Protein AF-A0A0D7A6K7-F1 (afdb_monomer)

Solvent-accessible surface area (backbone atoms only — not comparable to full-atom values): 8167 Å² total; per-residue (Å²): 139,88,74,79,78,70,63,81,94,46,34,67,85,70,60,33,51,79,47,82,53,97,99,43,78,49,77,51,72,70,97,68,87,78,79,81,66,68,42,75,38,42,48,57,54,50,21,57,74,55,77,66,45,56,64,67,59,53,50,54,33,45,77,68,60,74,50,48,64,57,42,72,43,88,86,49,67,83,66,91,52,68,69,53,49,74,74,64,61,74,80,75,79,75,70,94,62,56,89,79,68,53,75,85,80,54,88,56,93,78,66,74,83,86,84,78,87,78,72,135

Organism: NCBI:txid1128425

Radius of gyration: 27.07 Å; Cα contacts (8 Å, |Δi|>4): 86; chains: 1; bounding box: 58×35×80 Å

Sequence (120 aa):
MTYTLISVNRLDKLGFEVHVGDMLYDLARPESAAHVAERVVSINELHRIMAHCNHNDLRGMIDRGVVTGVTLDPDSKPEPCENCIKGKATRKSFPRISILVRHDKYSKYGDKVVMDIVGP

Mean predicted aligned error: 15.02 Å

pLDDT: mean 74.75, std 16.56, range [34.34, 93.62]

Structure (mmCIF, N/CA/C/O backbone):
data_AF-A0A0D7A6K7-F1
#
_entry.id   AF-A0A0D7A6K7-F1
#
loop_
_atom_site.group_PDB
_atom_site.id
_atom_site.type_symbol
_atom_site.label_atom_id
_atom_site.label_alt_id
_atom_site.label_comp_id
_atom_site.label_asym_id
_atom_site.label_entity_id
_atom_site.label_seq_id
_atom_site.pdbx_PDB_ins_code
_atom_site.Cartn_x
_atom_site.Cartn_y
_atom_site.Cartn_z
_atom_site.occupancy
_atom_site.B_iso_or_equiv
_atom_site.auth_seq_id
_atom_site.auth_comp_id
_atom_site.auth_asym_id
_atom_site.auth_atom_id
_atom_site.pdbx_PDB_model_num
ATOM 1 N N . MET A 1 1 ? -18.617 -14.692 23.258 1.00 38.38 1 MET A N 1
ATOM 2 C CA . MET A 1 1 ? -17.238 -14.541 23.766 1.00 38.38 1 MET A CA 1
ATOM 3 C C . MET A 1 1 ? -16.666 -13.294 23.123 1.00 38.38 1 MET A C 1
ATOM 5 O O . MET A 1 1 ? -16.702 -13.194 21.905 1.00 38.38 1 MET A O 1
ATOM 9 N N . THR A 1 2 ? -16.287 -12.305 23.923 1.00 34.34 2 THR A N 1
ATOM 10 C CA . THR A 1 2 ? -15.783 -11.006 23.464 1.00 34.34 2 THR A CA 1
ATOM 11 C C . THR A 1 2 ? -14.262 -11.022 23.528 1.00 34.34 2 THR A C 1
ATOM 13 O O . THR A 1 2 ? -13.687 -11.291 24.579 1.00 34.34 2 THR A O 1
ATOM 16 N N . TYR A 1 3 ? -13.608 -10.758 22.401 1.00 41.47 3 TYR A N 1
ATOM 17 C CA . TYR A 1 3 ? -12.152 -10.675 22.320 1.00 41.47 3 TYR A CA 1
ATOM 18 C C . TYR A 1 3 ? -11.777 -9.217 22.069 1.00 41.47 3 TYR A C 1
ATOM 20 O O . TYR A 1 3 ? -12.284 -8.602 21.132 1.00 41.47 3 TYR A O 1
ATOM 28 N N . THR A 1 4 ? -10.937 -8.657 2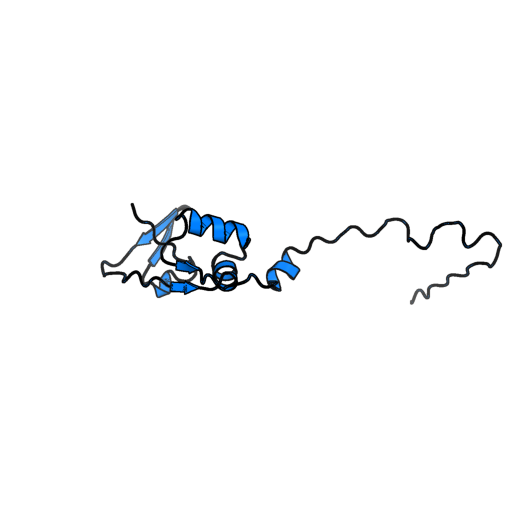2.937 1.00 43.78 4 THR A N 1
ATOM 29 C CA . THR A 1 4 ? -10.401 -7.296 22.810 1.00 43.78 4 THR A CA 1
ATOM 30 C C . THR A 1 4 ? -9.045 -7.380 22.127 1.00 43.78 4 THR A C 1
ATOM 32 O O . THR A 1 4 ? -8.163 -8.098 22.598 1.00 43.78 4 THR A O 1
ATOM 35 N N . LEU A 1 5 ? -8.868 -6.656 21.021 1.00 54.69 5 LEU A N 1
ATOM 36 C CA . LEU A 1 5 ? -7.595 -6.634 20.306 1.00 54.69 5 LEU A CA 1
ATOM 37 C C . LEU A 1 5 ? -6.628 -5.666 20.982 1.00 54.69 5 LEU A C 1
ATOM 39 O O . LEU A 1 5 ? -6.883 -4.468 21.090 1.00 54.69 5 LEU A O 1
ATOM 43 N N . ILE A 1 6 ? -5.496 -6.206 21.417 1.00 58.25 6 ILE A N 1
ATOM 44 C CA . ILE A 1 6 ? -4.419 -5.456 22.048 1.00 58.25 6 ILE A CA 1
ATOM 45 C C . ILE A 1 6 ? -3.164 -5.654 21.203 1.00 58.25 6 ILE A C 1
ATOM 47 O O . ILE A 1 6 ? -2.798 -6.776 20.861 1.00 58.25 6 ILE A O 1
ATOM 51 N N . SER A 1 7 ? -2.498 -4.555 20.846 1.00 61.88 7 SER A N 1
ATOM 52 C CA . SER A 1 7 ? -1.184 -4.632 20.207 1.00 61.88 7 SER A CA 1
ATOM 53 C C . SER A 1 7 ? -0.194 -5.293 21.165 1.00 61.88 7 SER A C 1
ATOM 55 O O . SER A 1 7 ? -0.040 -4.826 22.293 1.00 61.88 7 SER A O 1
ATOM 57 N N . VAL A 1 8 ? 0.516 -6.325 20.696 1.00 63.25 8 VAL A N 1
ATOM 58 C CA . VAL A 1 8 ? 1.531 -7.047 21.489 1.00 63.25 8 VAL A CA 1
ATOM 59 C C . VAL A 1 8 ? 2.578 -6.086 22.072 1.00 63.25 8 VAL A C 1
ATOM 61 O O . VAL A 1 8 ? 2.998 -6.234 23.212 1.00 63.25 8 VAL A O 1
ATOM 64 N N . ASN A 1 9 ? 2.898 -5.012 21.344 1.00 55.94 9 ASN A N 1
ATOM 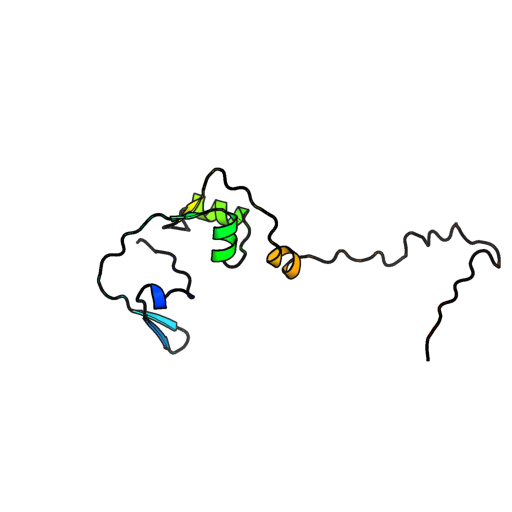65 C CA . ASN A 1 9 ? 3.853 -3.977 21.756 1.00 55.94 9 ASN A CA 1
ATOM 66 C C . ASN A 1 9 ? 3.346 -3.038 22.870 1.00 55.94 9 ASN A C 1
ATOM 68 O O . ASN A 1 9 ? 4.005 -2.044 23.174 1.00 55.94 9 ASN A O 1
ATOM 72 N N . ARG A 1 10 ? 2.143 -3.263 23.408 1.00 60.91 10 ARG A N 1
ATOM 73 C CA . ARG A 1 10 ? 1.534 -2.441 24.468 1.00 60.91 10 ARG A CA 1
ATOM 74 C C . ARG A 1 10 ? 0.984 -3.259 25.634 1.00 60.91 10 ARG A C 1
ATOM 76 O O . ARG A 1 10 ? 0.254 -2.705 26.454 1.00 60.91 10 ARG A O 1
ATOM 83 N N . LEU A 1 11 ? 1.278 -4.555 25.686 1.00 68.94 11 LEU A N 1
ATOM 84 C CA . LEU A 1 11 ? 0.750 -5.449 26.717 1.00 68.94 11 LEU A CA 1
ATOM 85 C C . LEU A 1 11 ? 1.213 -5.030 28.121 1.00 68.94 11 LEU A C 1
ATOM 87 O O . LEU A 1 11 ? 0.387 -4.921 29.024 1.00 68.94 11 LEU A O 1
ATOM 91 N N . ASP A 1 12 ? 2.484 -4.648 28.255 1.00 62.22 12 ASP A N 1
ATOM 92 C CA . ASP A 1 12 ? 3.095 -4.108 29.475 1.00 62.22 12 ASP A CA 1
ATOM 93 C C . ASP A 1 12 ? 2.350 -2.871 30.009 1.00 62.22 12 ASP A C 1
ATOM 95 O O . ASP A 1 12 ? 1.980 -2.797 31.180 1.00 62.22 12 ASP A O 1
ATOM 99 N N . LYS A 1 13 ? 2.042 -1.913 29.128 1.00 61.47 13 LYS A N 1
ATOM 100 C CA . LYS A 1 13 ? 1.343 -0.665 29.482 1.00 61.47 13 LYS A CA 1
ATOM 101 C C . LYS A 1 13 ? -0.119 -0.870 29.862 1.00 61.47 13 LYS A C 1
ATOM 103 O O . LYS A 1 13 ? -0.732 0.034 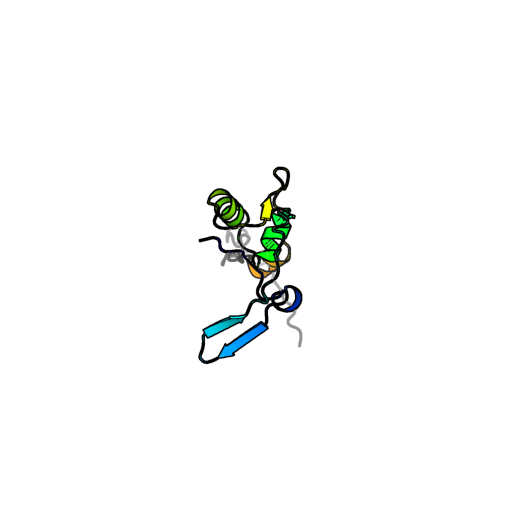30.423 1.00 61.47 13 LYS A O 1
ATOM 108 N N . LEU A 1 14 ? -0.680 -2.022 29.512 1.00 60.81 14 LEU A N 1
ATOM 109 C CA . LEU A 1 14 ? -2.054 -2.406 29.812 1.00 60.81 14 LEU A CA 1
ATOM 110 C C . LEU A 1 14 ? -2.136 -3.361 31.012 1.00 60.81 14 LEU A C 1
ATOM 112 O O . LEU A 1 14 ? -3.216 -3.871 31.299 1.00 60.81 14 LEU A O 1
ATOM 116 N N . GLY A 1 15 ? -1.018 -3.574 31.719 1.00 63.25 15 GLY A N 1
ATOM 117 C CA . GLY A 1 15 ? -0.957 -4.408 32.917 1.00 63.25 15 GLY A CA 1
ATOM 118 C C . GLY A 1 15 ? -1.004 -5.907 32.628 1.00 63.25 15 GLY A C 1
ATOM 119 O O . GLY A 1 15 ? -1.365 -6.674 33.516 1.00 63.25 15 GLY A O 1
ATOM 120 N N . PHE A 1 16 ? -0.682 -6.324 31.400 1.00 65.88 16 PHE A N 1
ATOM 121 C CA . PHE A 1 16 ? -0.548 -7.733 31.045 1.00 65.88 16 PHE A CA 1
ATOM 122 C C . PHE A 1 16 ? 0.910 -8.165 31.185 1.00 65.88 16 PHE A C 1
ATOM 124 O O . PHE A 1 16 ? 1.804 -7.563 30.587 1.00 65.88 16 PHE A O 1
ATOM 131 N N . GLU A 1 17 ? 1.134 -9.243 31.930 1.00 61.41 17 GLU A N 1
ATOM 132 C CA . GLU A 1 17 ? 2.418 -9.940 31.953 1.00 61.41 17 GLU A CA 1
ATOM 133 C C . GLU A 1 17 ? 2.410 -11.040 30.888 1.00 61.41 17 GLU A C 1
ATOM 135 O O . GLU A 1 17 ? 1.461 -11.824 30.786 1.00 61.41 17 GLU A O 1
ATOM 140 N N . VAL A 1 18 ? 3.452 -11.053 30.052 1.00 63.34 18 VAL A N 1
ATOM 141 C CA . VAL A 1 18 ? 3.626 -12.032 28.973 1.00 63.34 18 VAL A CA 1
ATOM 142 C C . VAL A 1 18 ? 4.657 -13.054 29.418 1.00 63.34 18 VAL A C 1
ATOM 144 O O . VAL A 1 18 ? 5.844 -12.737 29.519 1.00 63.34 18 VAL A O 1
ATOM 147 N N . HIS A 1 19 ? 4.218 -14.288 29.641 1.00 62.69 19 HIS A N 1
ATOM 148 C CA . HIS A 1 19 ? 5.121 -15.406 29.880 1.00 62.69 19 HIS A CA 1
ATOM 149 C C . HIS A 1 19 ? 5.328 -16.180 28.580 1.00 62.69 19 HIS A C 1
ATOM 151 O O . HIS A 1 19 ? 4.371 -16.610 27.937 1.00 62.69 19 HIS A O 1
ATOM 157 N N . VAL A 1 20 ? 6.591 -16.331 28.179 1.00 61.12 20 VAL A N 1
ATOM 158 C CA . VAL A 1 20 ? 6.980 -17.081 26.979 1.00 61.12 20 VAL A CA 1
ATOM 159 C C . VAL A 1 20 ? 7.554 -18.423 27.422 1.00 61.12 20 VAL A C 1
ATOM 161 O O . VAL A 1 20 ? 8.658 -18.469 27.962 1.00 61.12 20 VAL A O 1
ATOM 164 N N . GLY A 1 21 ? 6.810 -19.503 27.192 1.00 50.41 21 GLY A N 1
ATOM 165 C CA . GLY A 1 21 ? 7.232 -20.879 27.463 1.00 50.41 21 GLY A CA 1
ATOM 1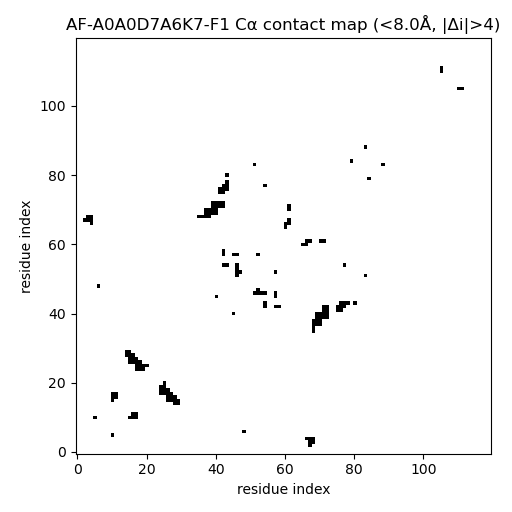66 C C . GLY A 1 21 ? 6.806 -21.803 26.324 1.00 50.41 21 GLY A C 1
ATOM 167 O O . GLY A 1 21 ? 5.718 -21.639 25.785 1.00 50.41 21 GLY A O 1
ATOM 168 N N . ASP A 1 22 ? 7.684 -22.723 25.912 1.00 51.03 22 ASP A N 1
ATOM 169 C CA . ASP A 1 22 ? 7.436 -23.783 24.916 1.00 51.03 22 ASP A CA 1
ATOM 170 C C . ASP A 1 22 ? 6.480 -23.405 23.765 1.00 51.03 22 ASP A C 1
ATOM 172 O O . ASP A 1 22 ? 5.444 -24.026 23.539 1.00 51.03 22 ASP A O 1
ATOM 176 N N . MET A 1 23 ? 6.861 -22.367 23.008 1.00 51.69 23 MET A N 1
ATOM 177 C CA . MET A 1 23 ? 6.159 -21.872 21.807 1.00 51.69 23 MET A CA 1
ATOM 178 C C . MET A 1 23 ? 4.724 -21.351 22.020 1.00 51.69 23 MET A C 1
ATOM 180 O O . MET A 1 23 ? 4.060 -21.003 21.041 1.00 51.69 23 MET A O 1
ATOM 184 N N . LEU A 1 24 ? 4.260 -21.219 23.264 1.00 47.69 24 LEU A N 1
ATOM 185 C CA . LEU A 1 24 ? 2.976 -20.619 23.621 1.00 47.69 24 LEU A CA 1
ATOM 186 C C . LEU A 1 24 ? 3.191 -19.350 24.460 1.00 47.69 24 LEU A C 1
ATOM 188 O O . LEU A 1 24 ? 4.177 -19.204 25.184 1.00 47.69 24 LEU A O 1
ATOM 192 N N . TYR A 1 25 ? 2.282 -18.389 24.303 1.00 54.94 25 TYR A N 1
ATOM 193 C CA . TYR A 1 25 ? 2.267 -17.149 25.075 1.00 54.94 25 TYR A CA 1
ATOM 194 C C . TYR A 1 25 ? 1.080 -17.178 26.037 1.00 54.94 25 TYR A C 1
ATOM 196 O O . TYR A 1 25 ? -0.070 -17.192 25.598 1.00 54.94 25 TYR A O 1
ATOM 204 N N . ASP A 1 26 ? 1.360 -17.159 27.338 1.00 56.06 26 ASP A N 1
ATOM 205 C CA . ASP A 1 26 ? 0.333 -17.012 28.369 1.00 56.06 26 ASP A CA 1
ATOM 206 C C . ASP A 1 26 ? 0.220 -15.537 28.768 1.00 56.06 26 ASP A C 1
ATOM 208 O O . ASP A 1 26 ? 1.210 -14.887 29.117 1.00 56.06 26 ASP A O 1
ATOM 212 N N . LEU A 1 27 ? -1.004 -15.005 28.690 1.00 58.91 27 LEU A N 1
ATOM 213 C CA . LEU A 1 27 ? -1.352 -13.651 29.120 1.00 58.91 27 LEU A CA 1
ATOM 214 C C . LEU A 1 27 ? -2.113 -13.728 30.444 1.00 58.91 27 LEU A C 1
ATOM 216 O O . LEU A 1 27 ? -3.294 -14.081 30.464 1.00 58.91 27 LEU A O 1
ATOM 220 N N . ALA A 1 28 ? -1.454 -13.369 31.545 1.00 55.75 28 ALA A N 1
ATOM 221 C CA . ALA A 1 28 ? -2.105 -13.234 32.844 1.00 55.75 28 ALA A CA 1
ATOM 222 C C . ALA A 1 28 ? -2.714 -11.827 32.980 1.00 55.75 28 ALA A C 1
ATOM 224 O O . ALA A 1 28 ? -2.069 -10.824 32.666 1.00 55.75 28 ALA A O 1
ATOM 225 N N . ARG A 1 29 ? -3.975 -11.744 33.423 1.00 54.84 29 ARG A N 1
ATOM 226 C CA . ARG A 1 29 ? -4.718 -10.482 33.569 1.00 54.84 29 ARG A CA 1
ATOM 227 C C . ARG A 1 29 ? -4.997 -10.203 35.051 1.00 54.84 29 ARG A C 1
ATOM 229 O O . ARG A 1 29 ? -5.624 -11.050 35.684 1.00 54.84 29 ARG A O 1
ATOM 236 N N . PRO A 1 30 ? -4.625 -9.036 35.609 1.00 50.66 30 PRO A N 1
ATOM 237 C CA . PRO A 1 30 ? -5.117 -8.628 36.917 1.00 50.66 30 PRO A CA 1
ATOM 238 C C . PRO A 1 30 ? -6.595 -8.223 36.808 1.00 50.66 30 PRO A C 1
ATOM 240 O O . PRO A 1 30 ? -7.000 -7.481 35.908 1.00 50.66 30 PRO A 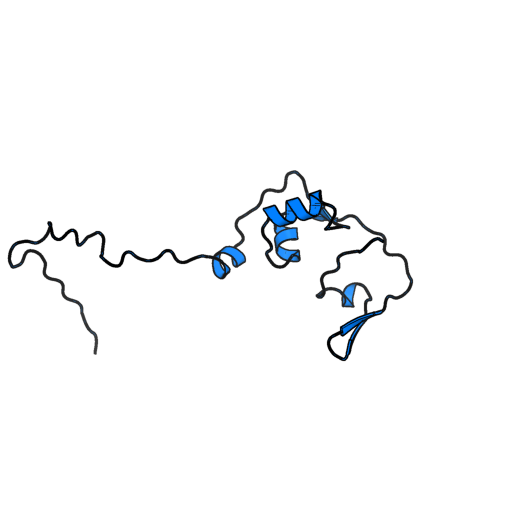O 1
ATOM 243 N N . GLU A 1 31 ? -7.417 -8.742 37.715 1.00 49.69 31 GLU A N 1
ATOM 244 C CA . GLU A 1 31 ? -8.857 -8.497 37.788 1.00 49.69 31 GLU A CA 1
ATOM 245 C C . GLU A 1 31 ? -9.157 -7.046 38.198 1.00 49.69 31 GLU A C 1
ATOM 247 O O . GLU A 1 31 ? -9.421 -6.743 39.356 1.00 49.69 31 GLU A O 1
ATOM 252 N N . SER A 1 32 ? -9.128 -6.102 37.259 1.00 49.25 32 SER A N 1
ATOM 253 C CA . SER A 1 32 ? -9.859 -4.844 37.434 1.00 49.25 32 SER A CA 1
ATOM 254 C C . SER A 1 32 ? -10.295 -4.248 36.097 1.00 49.25 32 SER A C 1
ATOM 256 O O . SER A 1 32 ? -9.640 -4.374 35.064 1.00 49.25 32 SER A O 1
ATOM 258 N N . ALA A 1 33 ? -11.502 -3.692 36.133 1.00 46.62 33 ALA A N 1
ATOM 259 C CA . ALA A 1 33 ? -12.358 -3.321 35.020 1.00 46.62 33 ALA A CA 1
ATOM 260 C C . ALA A 1 33 ? -11.668 -2.502 33.914 1.00 46.62 33 ALA A C 1
ATOM 262 O O . ALA A 1 33 ? -11.293 -1.347 34.104 1.00 46.62 33 ALA A O 1
ATOM 263 N N . ALA A 1 34 ? -11.606 -3.070 32.707 1.00 45.72 34 ALA A N 1
ATOM 264 C CA . ALA A 1 34 ? -11.314 -2.301 31.507 1.00 45.72 34 ALA A CA 1
ATOM 265 C C . ALA A 1 34 ? -12.572 -1.521 31.105 1.00 45.72 34 ALA A C 1
ATOM 267 O O . ALA A 1 34 ? -13.512 -2.093 30.551 1.00 45.72 34 ALA A O 1
ATOM 268 N N . HIS A 1 35 ? -12.588 -0.213 31.359 1.00 43.31 35 HIS A N 1
ATOM 269 C CA . HIS A 1 35 ? -13.439 0.691 30.593 1.00 43.31 35 HIS A CA 1
ATOM 270 C C . HIS A 1 35 ? -13.061 0.526 29.117 1.00 43.31 35 HIS A C 1
ATOM 272 O O . HIS A 1 35 ? -11.981 0.941 28.695 1.00 43.31 35 HIS A O 1
ATOM 278 N N . VAL A 1 36 ? -13.927 -0.127 28.342 1.00 52.88 36 VAL A N 1
ATOM 279 C CA . VAL A 1 36 ? -13.813 -0.218 26.884 1.00 52.88 36 VAL A CA 1
ATOM 280 C C . VAL A 1 36 ? -14.123 1.174 26.338 1.00 52.88 36 VAL A C 1
ATOM 282 O O . VAL A 1 36 ? -15.245 1.470 25.946 1.00 52.88 36 VAL A O 1
ATOM 285 N N . ALA A 1 37 ? -13.150 2.078 26.420 1.00 53.12 37 ALA A N 1
ATOM 286 C CA . ALA A 1 37 ? -13.226 3.364 25.756 1.00 53.12 37 ALA A CA 1
ATOM 287 C C . ALA A 1 37 ? -13.110 3.094 24.254 1.00 53.12 37 ALA A C 1
ATOM 289 O O . ALA A 1 37 ? -12.046 2.721 23.759 1.00 53.12 37 ALA A O 1
ATOM 290 N N . GLU A 1 38 ? -14.230 3.218 23.552 1.00 66.88 38 GLU A N 1
ATOM 291 C CA . GLU A 1 38 ? -14.293 3.100 22.104 1.00 66.88 38 GLU A CA 1
ATOM 292 C C . GLU A 1 38 ? -13.479 4.246 21.489 1.00 66.88 38 GLU A C 1
ATOM 294 O O . GLU A 1 38 ? -13.855 5.417 21.551 1.00 66.88 38 GLU A O 1
ATOM 299 N N . ARG A 1 39 ? -12.285 3.921 20.984 1.00 81.25 39 ARG A N 1
ATOM 300 C CA . ARG A 1 39 ? -11.369 4.914 20.417 1.00 81.25 39 ARG A CA 1
ATOM 301 C C . ARG A 1 39 ? -11.741 5.148 18.958 1.00 81.25 39 ARG A C 1
ATOM 303 O O . ARG A 1 39 ? -11.578 4.246 18.140 1.00 81.25 39 ARG A O 1
ATOM 310 N N . VAL A 1 40 ? -12.152 6.369 18.629 1.00 85.62 40 VAL A N 1
ATOM 311 C CA . VAL A 1 40 ? -12.284 6.805 17.234 1.00 85.62 40 VAL A CA 1
ATOM 312 C C . VAL A 1 40 ? -10.882 7.007 16.656 1.00 85.62 40 VAL A C 1
ATOM 314 O O . VAL A 1 40 ? -10.076 7.743 17.229 1.00 85.62 40 VAL A O 1
ATOM 317 N N . VAL A 1 41 ? -10.568 6.344 15.544 1.00 90.19 41 VAL A N 1
ATOM 318 C CA . VAL A 1 41 ? -9.281 6.474 14.845 1.00 90.19 41 VAL A CA 1
ATOM 319 C C . VAL A 1 41 ? -9.473 6.739 13.360 1.00 90.19 41 VAL A C 1
ATOM 321 O O . VAL A 1 41 ? -10.447 6.317 12.736 1.00 90.19 41 VAL A O 1
ATOM 324 N N . SER A 1 42 ? -8.476 7.391 12.767 1.00 93.31 42 SER A N 1
ATOM 325 C CA . SER A 1 42 ? -8.389 7.521 11.312 1.00 93.31 42 SER A CA 1
ATOM 326 C C . SER A 1 42 ? -8.003 6.191 10.654 1.00 93.31 42 SER A C 1
ATOM 328 O O . SER A 1 42 ? -7.307 5.359 11.247 1.00 93.31 42 SER A O 1
ATOM 330 N N . ILE A 1 43 ? -8.357 6.009 9.378 1.00 93.06 43 ILE A N 1
ATOM 331 C CA . ILE A 1 43 ? -7.976 4.802 8.629 1.00 93.06 43 ILE A CA 1
ATOM 332 C C . ILE A 1 43 ? -6.449 4.653 8.514 1.00 93.06 43 ILE A C 1
ATOM 334 O O . ILE A 1 43 ? -5.927 3.541 8.552 1.00 93.06 43 ILE A O 1
ATOM 338 N N . ASN A 1 44 ? -5.710 5.766 8.440 1.00 92.69 44 ASN A N 1
ATOM 339 C CA . ASN A 1 44 ? -4.244 5.764 8.375 1.00 92.69 44 ASN A CA 1
ATOM 340 C C . ASN A 1 44 ? -3.591 5.423 9.717 1.00 92.69 44 ASN A C 1
ATOM 342 O O . ASN A 1 44 ? -2.485 4.880 9.766 1.00 92.69 44 ASN A O 1
ATOM 346 N N . GLU A 1 45 ? -4.239 5.767 10.824 1.00 91.81 45 GLU A N 1
ATOM 347 C CA . GLU A 1 45 ? -3.800 5.352 12.148 1.00 91.81 45 GLU A CA 1
ATOM 348 C C . GLU A 1 45 ? -4.034 3.857 12.348 1.00 91.81 45 GLU A C 1
ATOM 350 O O . GLU A 1 45 ? -3.096 3.147 12.707 1.00 91.81 45 GLU A O 1
ATOM 355 N N . LEU A 1 46 ? -5.228 3.361 12.011 1.00 91.75 46 LEU A N 1
ATOM 356 C CA . LEU A 1 46 ? -5.525 1.932 12.059 1.00 91.75 46 LEU A CA 1
ATOM 357 C C . LEU A 1 46 ? -4.577 1.130 11.158 1.00 91.75 46 LEU A C 1
ATOM 359 O O . LEU A 1 46 ? -4.041 0.110 11.583 1.00 91.75 46 LEU A O 1
ATOM 363 N N . HIS A 1 47 ? -4.291 1.636 9.956 1.00 92.50 47 HIS A N 1
ATOM 364 C CA . HIS A 1 47 ? -3.282 1.093 9.048 1.00 92.50 47 HIS A CA 1
ATOM 365 C C . HIS A 1 47 ? -1.914 0.930 9.720 1.00 9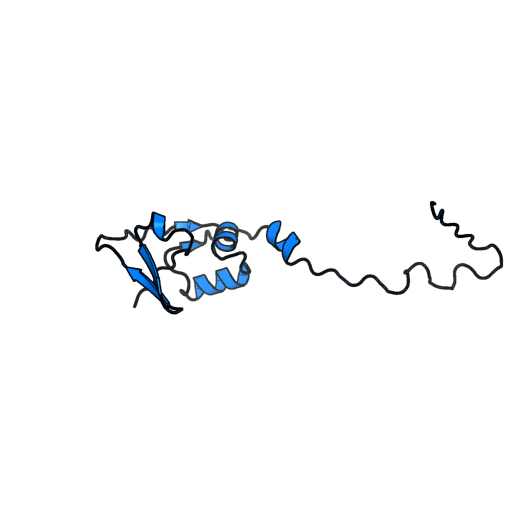2.50 47 HIS A C 1
ATOM 367 O O . HIS A 1 47 ? -1.277 -0.108 9.564 1.00 92.50 47 HIS A O 1
ATOM 373 N N . ARG A 1 48 ? -1.466 1.918 10.503 1.00 91.19 48 ARG A N 1
ATOM 374 C CA . ARG A 1 48 ? -0.186 1.858 11.227 1.00 91.19 48 ARG A CA 1
ATOM 375 C C . ARG A 1 48 ? -0.231 0.917 12.431 1.00 91.19 48 ARG A C 1
ATOM 377 O O . ARG A 1 48 ? 0.725 0.177 12.642 1.00 91.19 48 ARG A O 1
ATOM 384 N N . ILE A 1 49 ? -1.328 0.911 13.189 1.00 90.75 49 ILE A N 1
ATOM 385 C CA . ILE A 1 49 ? -1.523 0.016 14.343 1.00 90.75 49 ILE A CA 1
ATOM 386 C C . ILE A 1 49 ? -1.540 -1.450 13.889 1.00 90.75 49 ILE A C 1
ATOM 388 O O . ILE A 1 49 ? -0.924 -2.303 14.523 1.00 90.75 49 ILE A O 1
ATOM 392 N N . MET A 1 50 ? -2.185 -1.725 12.756 1.00 88.94 50 MET A N 1
ATOM 393 C CA . MET A 1 50 ? -2.345 -3.060 12.177 1.00 88.94 50 MET A CA 1
ATOM 394 C C . MET A 1 50 ? -1.207 -3.421 11.212 1.00 88.94 50 MET A C 1
ATOM 396 O O . MET A 1 50 ? -1.436 -4.047 10.178 1.00 88.94 50 MET A O 1
ATOM 400 N N . ALA A 1 51 ? 0.020 -2.996 11.530 1.00 90.50 51 ALA A N 1
ATOM 401 C CA . ALA A 1 51 ? 1.242 -3.369 10.815 1.00 90.50 51 ALA A CA 1
ATOM 402 C C . ALA A 1 51 ? 1.188 -3.133 9.293 1.00 90.50 51 ALA A C 1
ATOM 404 O O . ALA A 1 51 ? 1.637 -3.956 8.495 1.00 90.50 51 ALA A O 1
ATOM 405 N N . HIS A 1 52 ? 0.647 -1.990 8.877 1.00 92.44 52 HIS A N 1
ATOM 406 C CA . HIS A 1 52 ? 0.544 -1.594 7.475 1.00 92.44 52 HIS A CA 1
ATOM 407 C C . HIS A 1 52 ? -0.344 -2.517 6.611 1.00 92.44 52 HIS A C 1
ATOM 409 O O . HIS A 1 52 ? -0.096 -2.705 5.408 1.00 92.44 52 HIS A O 1
ATOM 415 N N . CYS A 1 53 ? -1.399 -3.080 7.214 1.00 90.94 53 CYS A N 1
ATOM 416 C CA . CYS A 1 53 ? -2.462 -3.800 6.510 1.00 90.94 53 CYS A CA 1
ATOM 417 C C . CYS A 1 53 ? -3.209 -2.882 5.524 1.00 90.94 53 CYS A C 1
ATOM 419 O O . CYS A 1 53 ? -3.306 -1.675 5.733 1.00 90.94 53 CYS A O 1
ATOM 421 N N . ASN A 1 54 ? -3.720 -3.430 4.425 1.00 90.69 54 ASN A N 1
ATOM 422 C CA . ASN A 1 54 ? -4.429 -2.662 3.402 1.00 90.69 54 ASN A CA 1
ATOM 423 C C . ASN A 1 54 ? -5.659 -1.943 3.990 1.00 90.69 54 ASN A C 1
ATOM 425 O O . ASN A 1 54 ? -6.456 -2.546 4.704 1.00 90.69 54 ASN A O 1
ATOM 429 N N . HIS A 1 55 ? -5.844 -0.665 3.649 1.00 92.88 55 HIS A N 1
ATOM 430 C CA . HIS A 1 55 ? -6.979 0.149 4.095 1.00 92.88 55 HIS A CA 1
ATOM 431 C C . HIS A 1 55 ? -8.342 -0.489 3.788 1.00 92.88 55 HIS A C 1
ATOM 433 O O . HIS A 1 55 ? -9.251 -0.396 4.609 1.00 92.88 55 HIS A O 1
ATOM 439 N N . ASN A 1 56 ? -8.491 -1.160 2.641 1.00 91.44 56 ASN A N 1
ATOM 440 C CA . ASN A 1 56 ? -9.752 -1.821 2.278 1.00 91.44 56 ASN A CA 1
ATOM 441 C C . ASN A 1 56 ? -10.035 -3.046 3.152 1.00 91.44 56 ASN A C 1
ATOM 443 O O . ASN A 1 56 ? -11.170 -3.244 3.583 1.00 91.44 56 ASN A O 1
ATOM 447 N N . ASP A 1 57 ? -9.002 -3.832 3.454 1.00 90.81 57 ASP A N 1
ATOM 448 C CA . ASP A 1 57 ? -9.137 -5.002 4.322 1.00 90.81 57 ASP A CA 1
ATOM 449 C C . ASP A 1 57 ? -9.500 -4.563 5.742 1.00 90.81 57 ASP A C 1
ATOM 451 O O . ASP A 1 57 ? -10.377 -5.157 6.363 1.00 90.81 57 ASP A O 1
ATOM 455 N N . LEU A 1 58 ? -8.901 -3.469 6.220 1.00 90.94 58 LEU A N 1
ATOM 456 C CA . LEU A 1 58 ? -9.204 -2.884 7.525 1.00 90.94 58 LEU A CA 1
ATOM 457 C C . LEU A 1 58 ? -10.643 -2.377 7.634 1.00 90.94 58 LEU A C 1
ATOM 459 O O . LEU A 1 58 ? -11.292 -2.646 8.644 1.00 90.94 58 LEU A O 1
ATOM 463 N N . ARG A 1 59 ? -11.166 -1.715 6.594 1.00 90.38 59 ARG A N 1
ATOM 464 C CA . ARG A 1 59 ? -12.592 -1.349 6.527 1.00 90.38 59 ARG A CA 1
ATOM 465 C C . ARG A 1 59 ? -13.473 -2.587 6.623 1.00 90.38 59 ARG A C 1
ATOM 467 O O . ARG A 1 59 ? -14.284 -2.691 7.533 1.00 90.38 59 ARG A O 1
ATOM 474 N N . GLY A 1 60 ? -13.208 -3.589 5.785 1.00 89.00 60 GLY A N 1
ATOM 475 C CA . GLY A 1 60 ? -13.967 -4.835 5.812 1.00 89.00 60 GLY A CA 1
ATOM 476 C C . GLY A 1 60 ? -13.849 -5.601 7.135 1.00 89.00 60 GLY A C 1
ATOM 477 O O . GLY A 1 60 ? -14.764 -6.325 7.511 1.00 89.00 60 GLY A O 1
ATOM 478 N N . MET A 1 61 ? -12.732 -5.502 7.860 1.00 87.31 61 MET A N 1
ATOM 479 C CA . MET A 1 61 ? -12.582 -6.115 9.187 1.00 87.31 61 MET A CA 1
ATOM 480 C C . MET A 1 61 ? -13.437 -5.421 10.251 1.00 87.31 61 MET A C 1
ATOM 482 O O . MET A 1 61 ? -13.984 -6.107 11.114 1.00 87.31 61 MET A O 1
ATOM 486 N N . ILE A 1 62 ? -13.571 -4.097 10.179 1.00 86.81 62 ILE A N 1
ATOM 487 C CA . ILE A 1 62 ? -14.441 -3.330 11.076 1.00 86.81 62 ILE A CA 1
ATOM 488 C C . ILE A 1 62 ? -15.908 -3.576 10.739 1.00 86.81 62 ILE A C 1
ATOM 490 O O . ILE A 1 62 ? -16.676 -3.914 11.633 1.00 86.81 62 ILE A O 1
ATOM 494 N N . ASP A 1 63 ? -16.271 -3.540 9.457 1.00 86.88 63 ASP A N 1
ATOM 495 C CA . ASP A 1 63 ? -17.647 -3.788 9.008 1.00 86.88 63 ASP A CA 1
ATOM 496 C C . ASP A 1 63 ? -18.134 -5.198 9.387 1.00 86.88 63 ASP A C 1
ATOM 498 O O . ASP A 1 63 ? -19.301 -5.405 9.712 1.00 86.88 63 ASP A O 1
ATOM 502 N N . ARG A 1 64 ? -17.229 -6.187 9.390 1.00 86.38 64 ARG A N 1
ATOM 503 C CA . ARG A 1 64 ? -17.515 -7.566 9.826 1.00 86.38 64 ARG A CA 1
ATOM 504 C C . ARG A 1 64 ? -17.488 -7.754 11.348 1.00 86.38 64 ARG A C 1
ATOM 506 O O . ARG A 1 64 ? -17.706 -8.870 11.810 1.00 86.38 64 ARG A O 1
ATOM 513 N N . GLY A 1 65 ? -17.177 -6.714 12.124 1.00 82.81 65 GLY A N 1
ATOM 514 C CA . GLY A 1 65 ? -17.066 -6.785 13.584 1.00 82.81 65 GLY A CA 1
ATOM 515 C C . GLY A 1 65 ? -15.893 -7.636 14.088 1.00 82.81 65 GLY A C 1
ATOM 516 O O . GLY A 1 65 ? -15.905 -8.080 15.234 1.00 82.81 65 GLY A O 1
ATOM 517 N N . VAL A 1 66 ? -14.885 -7.891 13.245 1.00 82.75 66 VAL A N 1
ATOM 518 C CA . VAL A 1 66 ? -13.679 -8.661 13.614 1.00 82.75 66 VAL A CA 1
ATOM 519 C C . VAL A 1 66 ? -12.744 -7.815 14.480 1.00 82.75 66 VAL A C 1
ATOM 521 O O . VAL A 1 66 ? -12.062 -8.336 15.360 1.00 82.75 66 VAL A O 1
ATOM 524 N N . VAL A 1 67 ? -12.712 -6.505 14.234 1.00 79.88 67 VAL A N 1
ATOM 525 C CA . VAL A 1 67 ? -11.970 -5.533 15.040 1.00 79.88 67 VAL A CA 1
ATOM 526 C C . VAL A 1 67 ? -12.944 -4.854 15.994 1.00 79.88 67 VAL A C 1
ATOM 528 O O . VAL A 1 67 ? -13.915 -4.246 15.557 1.00 79.88 67 VAL A O 1
ATOM 531 N N . THR A 1 68 ? -12.683 -4.965 17.296 1.00 78.44 68 THR A N 1
ATOM 532 C CA . THR A 1 68 ? -13.514 -4.410 18.373 1.00 78.44 68 THR A CA 1
ATOM 533 C C . THR A 1 68 ? -12.725 -3.390 19.199 1.00 78.44 68 THR A C 1
ATOM 535 O O . THR A 1 68 ? -11.494 -3.425 19.242 1.00 78.44 68 THR A O 1
ATOM 538 N N . GLY A 1 69 ? -13.426 -2.464 19.864 1.00 77.56 69 GLY A N 1
ATOM 539 C CA . GLY A 1 69 ? -12.815 -1.430 20.716 1.00 77.56 69 GLY A CA 1
ATOM 540 C C . GLY A 1 69 ? -12.248 -0.220 19.963 1.00 77.56 69 GLY A C 1
ATOM 541 O O . GLY A 1 69 ? -11.660 0.668 20.581 1.00 77.56 69 GLY A O 1
ATOM 542 N N . VAL A 1 70 ? -12.431 -0.172 18.643 1.00 82.38 70 VAL A N 1
ATOM 543 C CA . VAL A 1 70 ? -11.979 0.911 17.770 1.00 82.38 70 VAL A CA 1
ATOM 544 C C . VAL A 1 70 ? -13.065 1.203 16.739 1.00 82.38 70 VAL A C 1
ATOM 546 O O . VAL A 1 70 ? -13.545 0.282 16.082 1.00 82.38 70 VAL A O 1
ATOM 549 N N . THR A 1 71 ? -13.411 2.476 16.567 1.00 85.12 71 THR A N 1
ATOM 550 C CA . THR A 1 71 ? -14.327 2.953 15.523 1.00 85.12 71 THR A CA 1
ATOM 551 C C . THR A 1 71 ? -13.564 3.763 14.486 1.00 85.12 71 THR A C 1
ATOM 553 O O . THR A 1 71 ? -12.618 4.483 14.809 1.00 85.12 71 THR A O 1
ATOM 556 N N . LEU A 1 72 ? -13.941 3.624 13.214 1.00 87.81 72 LEU A N 1
ATOM 557 C CA . LEU A 1 72 ? -13.377 4.448 12.149 1.00 87.81 72 LEU A CA 1
ATOM 558 C C . LEU A 1 72 ? -14.101 5.786 12.082 1.00 87.81 72 LEU A C 1
ATOM 560 O O . LEU A 1 72 ? -15.329 5.831 12.072 1.00 87.81 72 LEU A O 1
ATOM 564 N N . ASP A 1 73 ? -13.324 6.855 11.964 1.00 87.88 73 ASP A N 1
ATOM 565 C CA . ASP A 1 73 ? -13.843 8.155 11.556 1.00 87.88 73 ASP A CA 1
ATOM 566 C C . ASP A 1 73 ? -14.400 8.062 10.113 1.00 87.88 73 ASP A C 1
ATOM 568 O O . ASP A 1 73 ? -13.639 7.722 9.194 1.00 87.88 73 ASP A O 1
ATOM 572 N N . PRO A 1 74 ? -15.706 8.325 9.890 1.00 79.81 74 PRO A N 1
ATOM 573 C CA . PRO A 1 74 ? -16.348 8.187 8.582 1.00 79.81 74 PRO A CA 1
ATOM 574 C C . PRO A 1 74 ? -15.783 9.142 7.524 1.00 79.81 74 PRO A C 1
ATOM 576 O O . PRO A 1 74 ? -15.786 8.806 6.338 1.00 79.81 74 PRO A O 1
ATOM 579 N N . ASP A 1 75 ? -15.243 10.291 7.934 1.00 86.69 75 ASP A N 1
ATOM 580 C CA . ASP A 1 75 ? -14.663 11.277 7.019 1.00 86.69 75 ASP A CA 1
ATOM 581 C C . ASP A 1 75 ? -13.195 10.967 6.676 1.00 86.69 75 ASP A C 1
ATOM 583 O O . ASP A 1 75 ? -12.586 11.598 5.800 1.00 86.69 75 ASP A O 1
ATOM 587 N N . SER A 1 76 ? -12.614 9.950 7.321 1.00 88.19 76 SER A N 1
ATOM 588 C CA . SER A 1 76 ? -11.209 9.599 7.170 1.00 88.19 76 SER A CA 1
ATOM 589 C C . SER A 1 76 ? -10.907 8.975 5.805 1.00 88.19 76 SER A C 1
ATOM 591 O O . SER A 1 76 ? -11.314 7.854 5.467 1.00 88.19 76 SER A O 1
ATOM 593 N N . LYS A 1 77 ? -10.109 9.696 5.013 1.00 90.06 77 LYS A N 1
ATOM 594 C CA . LYS A 1 77 ? -9.625 9.238 3.707 1.00 90.06 77 LYS A CA 1
ATOM 595 C C . LYS A 1 77 ? -8.242 8.585 3.827 1.00 90.06 77 LYS A C 1
ATOM 597 O O . LYS A 1 77 ? -7.400 9.056 4.590 1.00 90.06 77 LYS A O 1
ATOM 602 N N . PRO A 1 78 ? -7.988 7.500 3.073 1.00 90.81 78 PRO A N 1
ATOM 603 C CA . PRO A 1 78 ? -6.680 6.866 3.043 1.00 90.81 78 PRO A CA 1
ATOM 604 C C . PRO A 1 78 ? -5.665 7.801 2.385 1.00 90.81 78 PRO A C 1
ATOM 606 O O . PRO A 1 78 ? -5.900 8.315 1.292 1.00 90.81 78 PRO A O 1
ATOM 609 N N . GLU A 1 79 ? -4.527 7.994 3.045 1.00 92.44 79 GLU A N 1
ATOM 610 C CA . GLU A 1 79 ? -3.404 8.766 2.510 1.00 92.44 79 GLU A CA 1
ATOM 611 C C . GLU A 1 79 ? -2.269 7.824 2.099 1.00 92.44 79 GLU A C 1
ATOM 613 O O . GLU A 1 79 ? -2.120 6.732 2.667 1.00 92.44 79 GLU A O 1
ATOM 618 N N . PRO A 1 80 ? -1.442 8.225 1.118 1.00 90.69 80 PRO A N 1
ATOM 619 C CA . PRO A 1 80 ? -0.262 7.460 0.745 1.00 90.69 80 PRO A CA 1
ATOM 620 C C . PRO A 1 80 ? 0.686 7.302 1.941 1.00 90.69 80 PRO A C 1
ATOM 622 O O . PRO A 1 80 ? 1.220 8.271 2.475 1.00 90.69 80 PRO A O 1
ATOM 625 N N . CYS A 1 81 ? 0.929 6.055 2.348 1.00 93.62 81 CYS A N 1
ATOM 626 C CA . CYS A 1 81 ? 1.871 5.740 3.417 1.00 93.62 81 CYS A CA 1
ATOM 627 C C . CYS A 1 81 ? 3.289 5.576 2.853 1.00 93.62 81 CYS A C 1
ATOM 629 O O . CYS A 1 81 ? 3.558 4.634 2.107 1.00 93.62 81 CYS A O 1
ATOM 631 N N . GLU A 1 82 ? 4.215 6.447 3.261 1.00 93.31 82 GLU A N 1
ATOM 632 C CA . GLU A 1 82 ? 5.611 6.436 2.802 1.00 93.31 82 GLU A CA 1
ATOM 633 C C . GLU A 1 82 ? 6.315 5.091 3.055 1.00 93.31 82 GLU A C 1
ATOM 635 O O . GLU A 1 82 ? 6.979 4.562 2.163 1.00 93.31 82 GLU A O 1
ATOM 640 N N . ASN A 1 83 ? 6.109 4.489 4.231 1.00 91.81 83 ASN A N 1
ATOM 641 C CA . ASN A 1 83 ? 6.680 3.182 4.573 1.00 91.81 83 ASN A CA 1
ATOM 642 C C . ASN A 1 83 ? 6.156 2.074 3.654 1.00 91.81 83 ASN A C 1
ATOM 644 O O . ASN A 1 83 ? 6.927 1.225 3.209 1.00 91.81 83 ASN A O 1
ATOM 648 N N . CYS A 1 84 ? 4.860 2.095 3.325 1.00 93.50 84 CYS A N 1
ATOM 649 C CA . CYS A 1 84 ? 4.290 1.147 2.371 1.00 93.50 84 CYS A CA 1
ATOM 650 C C . CYS A 1 84 ? 4.831 1.363 0.969 1.00 93.50 84 CYS A C 1
ATOM 652 O O . CYS A 1 84 ? 5.113 0.390 0.284 1.00 93.50 84 CYS A O 1
ATOM 654 N N . ILE A 1 85 ? 4.986 2.612 0.535 1.00 91.88 85 ILE A N 1
ATOM 655 C CA . ILE A 1 85 ? 5.551 2.910 -0.780 1.00 91.88 85 ILE A CA 1
ATOM 656 C C . ILE A 1 85 ? 6.979 2.372 -0.843 1.00 91.88 85 ILE A C 1
ATOM 658 O O . ILE A 1 85 ? 7.299 1.611 -1.745 1.00 91.88 85 ILE A O 1
ATOM 662 N N . LYS A 1 86 ? 7.820 2.669 0.148 1.00 90.81 86 LYS A N 1
ATOM 663 C CA . LYS A 1 86 ? 9.205 2.182 0.185 1.00 90.81 86 LYS A CA 1
ATOM 664 C C . LYS A 1 86 ? 9.297 0.654 0.284 1.00 90.81 86 LYS A C 1
ATOM 666 O O . LYS A 1 86 ? 10.143 0.062 -0.376 1.00 90.81 86 LYS A O 1
ATOM 671 N N . GLY A 1 87 ? 8.433 0.019 1.079 1.00 89.50 87 GLY A N 1
ATOM 672 C CA . GLY A 1 87 ? 8.488 -1.423 1.345 1.00 89.50 87 GLY A CA 1
ATOM 673 C C . GLY A 1 87 ? 7.736 -2.311 0.347 1.00 89.50 87 GLY A C 1
ATOM 674 O O . GLY A 1 87 ? 8.103 -3.467 0.168 1.00 89.50 87 GLY A O 1
ATOM 675 N N . LYS A 1 88 ? 6.683 -1.796 -0.299 1.00 86.69 88 LYS A N 1
ATOM 676 C CA . LYS A 1 88 ? 5.800 -2.547 -1.212 1.00 86.69 88 LYS A CA 1
ATOM 677 C C . LYS A 1 88 ? 5.836 -2.030 -2.651 1.00 86.69 88 LYS A C 1
ATOM 679 O O . LYS A 1 88 ? 5.120 -2.574 -3.491 1.00 86.69 88 LYS A O 1
ATOM 684 N N . ALA A 1 89 ? 6.627 -1.000 -2.968 1.00 84.25 89 ALA A N 1
ATOM 685 C CA . ALA A 1 89 ? 6.776 -0.558 -4.352 1.00 84.25 89 ALA A CA 1
ATOM 686 C C . ALA A 1 89 ? 7.319 -1.700 -5.214 1.00 84.25 89 ALA A C 1
ATOM 688 O O . ALA A 1 89 ? 8.475 -2.109 -5.114 1.00 84.25 89 ALA A O 1
ATOM 689 N N . THR A 1 90 ? 6.479 -2.186 -6.120 1.00 84.00 90 THR A N 1
ATOM 690 C CA . THR A 1 90 ? 6.899 -3.129 -7.146 1.00 84.00 90 THR A CA 1
ATOM 691 C C . THR A 1 90 ? 7.657 -2.371 -8.226 1.00 84.00 90 THR A C 1
ATOM 693 O O . THR A 1 90 ? 7.098 -1.494 -8.894 1.00 84.00 90 THR A O 1
ATOM 696 N N . ARG A 1 91 ? 8.926 -2.720 -8.441 1.00 82.19 91 ARG A N 1
ATOM 697 C CA . ARG A 1 91 ? 9.692 -2.207 -9.578 1.00 82.19 91 ARG A CA 1
ATOM 698 C C . ARG A 1 91 ? 9.081 -2.760 -10.866 1.00 82.19 91 ARG A C 1
ATOM 700 O O . ARG A 1 91 ? 9.135 -3.963 -11.108 1.00 82.19 91 ARG A O 1
ATOM 707 N N . LYS A 1 92 ? 8.528 -1.890 -11.718 1.00 83.38 92 LYS A N 1
ATOM 708 C CA . LYS A 1 92 ? 8.193 -2.284 -13.094 1.00 83.38 92 LYS A CA 1
ATOM 709 C C . LYS A 1 92 ? 9.482 -2.660 -13.820 1.00 83.38 92 LYS A C 1
ATOM 711 O O . LYS A 1 92 ? 10.505 -1.990 -13.661 1.00 83.38 92 LYS A O 1
ATOM 716 N N . SER A 1 93 ? 9.440 -3.732 -14.606 1.00 84.06 93 SER A N 1
ATOM 717 C CA . SER A 1 93 ? 10.581 -4.123 -15.428 1.00 84.06 93 SER A CA 1
ATOM 718 C C . SER A 1 93 ? 10.938 -2.988 -16.382 1.00 84.06 93 SER A C 1
ATOM 720 O O . SER A 1 93 ? 10.066 -2.458 -17.074 1.00 84.06 93 SER A O 1
ATOM 722 N N . PHE A 1 94 ? 12.220 -2.648 -16.451 1.00 82.06 94 PHE A N 1
ATOM 723 C CA . PHE A 1 94 ? 12.708 -1.793 -17.521 1.00 82.06 94 PHE A CA 1
ATOM 724 C C . PHE A 1 94 ? 12.573 -2.544 -18.856 1.00 82.06 94 PHE A C 1
ATOM 726 O O . PHE A 1 94 ? 12.819 -3.755 -18.894 1.00 82.06 94 PHE A O 1
ATOM 733 N N . PRO A 1 95 ? 12.172 -1.870 -19.948 1.00 81.56 95 PRO A N 1
ATOM 734 C CA . PRO A 1 95 ? 12.216 -2.466 -21.276 1.00 81.56 95 PRO A CA 1
ATOM 735 C C . PRO A 1 95 ? 13.628 -2.988 -21.568 1.00 81.56 95 PRO A C 1
ATOM 737 O O . PRO A 1 95 ? 14.601 -2.262 -21.375 1.00 81.56 95 PRO A O 1
ATOM 740 N N . ARG A 1 96 ? 13.749 -4.243 -22.025 1.00 73.62 96 ARG A N 1
ATOM 741 C CA . ARG A 1 96 ? 15.060 -4.843 -22.355 1.00 73.62 96 ARG A CA 1
ATOM 742 C C . ARG A 1 96 ? 15.758 -4.121 -23.501 1.00 73.62 96 ARG A C 1
ATOM 744 O O . ARG A 1 96 ? 16.979 -4.082 -23.560 1.00 73.62 96 ARG A O 1
ATOM 751 N N . ILE A 1 97 ? 14.965 -3.585 -24.418 1.00 76.06 97 ILE A N 1
ATOM 752 C CA . ILE A 1 97 ? 15.434 -2.815 -25.558 1.00 76.06 97 ILE A CA 1
ATOM 753 C C . ILE A 1 97 ? 15.070 -1.374 -25.260 1.00 76.06 97 ILE A C 1
ATOM 755 O O . ILE A 1 97 ? 13.913 -1.074 -24.946 1.00 76.06 97 ILE A O 1
ATOM 759 N N . SER A 1 98 ? 16.056 -0.480 -25.327 1.00 68.50 98 SER A N 1
ATOM 760 C CA . SER A 1 98 ? 15.759 0.938 -25.182 1.00 68.50 98 SER A CA 1
ATOM 761 C C . SER A 1 98 ? 14.761 1.328 -26.273 1.00 68.50 98 SER A C 1
ATOM 763 O O . SER A 1 98 ? 14.942 1.004 -27.442 1.00 68.50 98 SER A O 1
ATOM 765 N N . ILE A 1 99 ? 13.705 2.035 -25.896 1.00 61.94 99 ILE A N 1
ATOM 766 C CA . ILE A 1 99 ? 12.669 2.576 -26.794 1.00 61.94 99 ILE A CA 1
ATOM 767 C C . ILE A 1 99 ? 13.235 3.525 -27.872 1.00 61.94 99 ILE A C 1
ATOM 769 O O . ILE A 1 99 ? 12.529 3.896 -28.807 1.00 61.94 99 ILE A O 1
ATOM 773 N N . LEU A 1 100 ? 14.516 3.893 -27.758 1.00 54.50 100 LEU A N 1
ATOM 774 C CA . LEU A 1 100 ? 15.287 4.641 -28.749 1.00 54.50 100 LEU A CA 1
ATOM 775 C C . LEU A 1 100 ? 16.020 3.740 -29.759 1.00 54.50 100 LEU A C 1
ATOM 777 O O . LEU A 1 100 ? 16.435 4.239 -30.799 1.00 54.50 100 LEU A O 1
ATOM 781 N N . VAL A 1 101 ? 16.136 2.431 -29.504 1.00 53.66 101 VAL A N 1
ATOM 782 C CA . VAL A 1 101 ? 16.521 1.401 -30.488 1.00 53.66 101 VAL A CA 1
ATOM 783 C C . VAL A 1 101 ? 15.257 0.915 -31.207 1.00 53.66 101 VAL A C 1
ATOM 785 O O . VAL A 1 101 ? 14.962 -0.270 -31.312 1.00 53.66 101 VAL A O 1
ATOM 788 N N . ARG A 1 102 ? 14.471 1.855 -31.728 1.00 52.69 102 ARG A N 1
ATOM 789 C CA . ARG A 1 102 ? 13.897 1.603 -33.043 1.00 52.69 102 ARG A CA 1
ATOM 790 C C . ARG A 1 102 ? 15.088 1.717 -33.989 1.00 52.69 102 ARG A C 1
ATOM 792 O O . ARG A 1 102 ? 15.645 2.805 -34.138 1.00 52.69 102 ARG A O 1
ATOM 799 N N . HIS A 1 103 ? 15.572 0.577 -34.481 1.00 53.59 103 HIS A N 1
ATOM 800 C CA . HIS A 1 103 ? 16.750 0.441 -35.352 1.00 53.59 103 HIS A CA 1
ATOM 801 C C . HIS A 1 103 ? 16.690 1.315 -36.626 1.00 53.59 103 HIS A C 1
ATOM 803 O O . HIS A 1 103 ? 17.655 1.408 -37.370 1.00 53.59 103 HIS A O 1
ATOM 809 N N . ASP A 1 104 ? 15.576 2.001 -36.840 1.00 57.06 104 ASP A N 1
ATOM 810 C CA . ASP A 1 104 ? 15.220 2.855 -37.959 1.00 57.06 104 ASP A CA 1
ATOM 811 C C . ASP A 1 104 ? 15.941 4.222 -37.977 1.00 57.06 104 ASP A C 1
ATOM 813 O O . ASP A 1 104 ? 15.860 4.927 -38.980 1.00 57.06 104 ASP A O 1
ATOM 817 N N . LYS A 1 105 ? 16.633 4.641 -36.901 1.00 65.44 105 LYS A N 1
ATOM 818 C CA . LYS A 1 105 ? 17.218 6.002 -36.821 1.00 65.44 105 LYS A CA 1
ATOM 819 C C . LYS A 1 105 ? 18.668 6.149 -37.281 1.00 65.44 105 LYS A C 1
ATOM 821 O O . LYS A 1 105 ? 19.079 7.273 -37.553 1.00 65.44 105 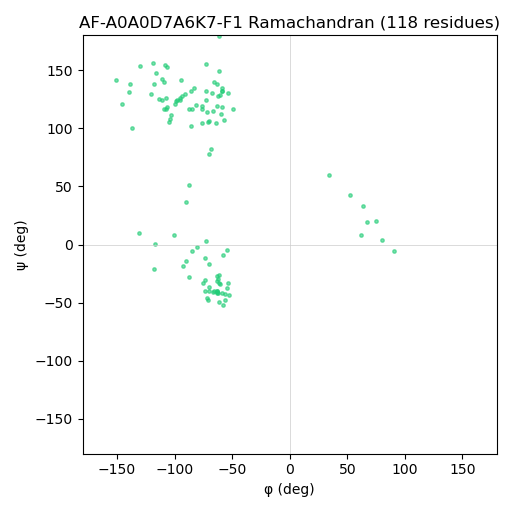LYS A O 1
ATOM 826 N N . TYR A 1 106 ? 19.432 5.065 -37.360 1.00 74.50 106 TYR A N 1
ATOM 827 C CA . TYR A 1 106 ? 20.860 5.124 -37.680 1.00 74.50 106 TYR A CA 1
ATOM 828 C C . TYR A 1 106 ? 21.177 4.006 -38.673 1.00 74.50 106 TYR A C 1
ATOM 830 O O . TYR A 1 106 ? 21.253 2.840 -38.296 1.00 74.50 106 TYR A O 1
ATOM 838 N N . SE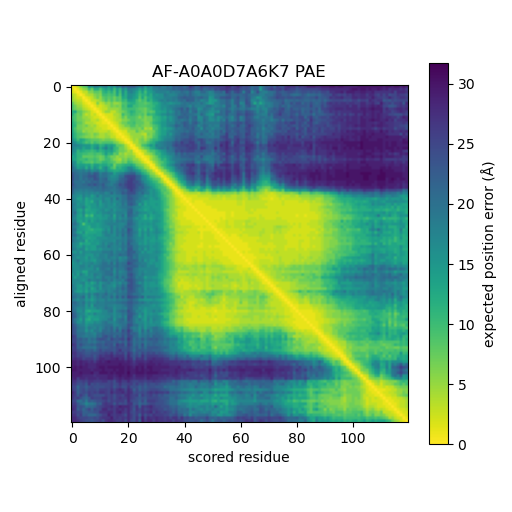R A 1 107 ? 21.276 4.360 -39.952 1.00 74.81 107 SER A N 1
ATOM 839 C CA . SER A 1 107 ? 21.385 3.405 -41.069 1.00 74.81 107 SER A CA 1
ATOM 840 C C . SER A 1 107 ? 22.696 3.537 -41.839 1.00 74.81 107 SER A C 1
ATOM 842 O O . SER A 1 107 ? 23.119 2.596 -42.507 1.00 74.81 107 SER A O 1
ATOM 844 N N . LYS A 1 108 ? 23.356 4.693 -41.736 1.00 86.69 108 LYS A N 1
ATOM 845 C CA . LYS A 1 108 ? 24.614 5.007 -42.403 1.00 86.69 108 LYS A CA 1
ATOM 846 C C . LYS A 1 108 ? 25.758 5.049 -41.394 1.00 86.69 108 LYS A C 1
ATOM 848 O O . LYS A 1 108 ? 25.578 5.296 -40.200 1.00 86.69 108 LYS A O 1
ATOM 853 N N . TYR A 1 109 ? 26.964 4.802 -41.895 1.00 84.75 109 TYR A N 1
ATOM 854 C CA . TYR A 1 109 ? 28.180 4.911 -41.100 1.00 84.75 109 TYR A CA 1
ATOM 855 C C . TYR A 1 109 ? 28.354 6.346 -40.579 1.00 84.75 109 TYR A C 1
ATOM 857 O O . TYR A 1 109 ? 28.287 7.297 -41.355 1.00 84.75 109 TYR A O 1
ATOM 865 N N . GLY A 1 110 ? 28.578 6.488 -39.270 1.00 85.31 110 GLY A N 1
ATOM 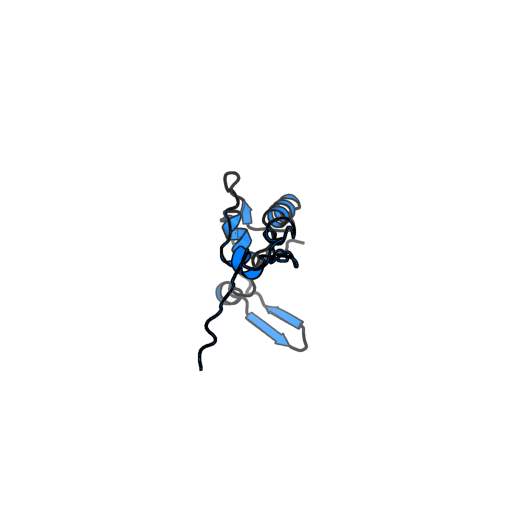866 C CA . GLY A 1 110 ? 28.720 7.786 -38.602 1.00 85.31 110 GLY A CA 1
ATOM 867 C C . GLY A 1 110 ? 27.420 8.397 -38.063 1.00 85.31 110 GLY A C 1
ATOM 868 O O . GLY A 1 110 ? 27.492 9.385 -37.340 1.00 85.31 110 GLY A O 1
ATOM 869 N N . ASP A 1 111 ? 26.252 7.796 -38.321 1.00 84.12 111 ASP A N 1
ATOM 870 C CA . ASP A 1 111 ? 24.950 8.313 -37.860 1.00 84.12 111 ASP A CA 1
ATOM 871 C C . ASP A 1 111 ? 24.830 8.392 -36.322 1.00 84.12 111 ASP A C 1
ATOM 873 O O . ASP A 1 111 ? 24.075 9.204 -35.783 1.00 84.12 111 ASP A O 1
ATOM 877 N N . LYS A 1 112 ? 25.580 7.550 -35.598 1.00 81.56 112 LYS A N 1
ATOM 878 C CA . LYS A 1 112 ? 25.690 7.600 -34.138 1.00 81.56 112 LYS A CA 1
ATOM 879 C C . LYS A 1 112 ? 27.087 7.190 -33.691 1.00 81.56 112 LYS A C 1
ATOM 881 O O . LYS A 1 112 ? 27.494 6.050 -33.896 1.00 81.56 112 LYS A O 1
ATOM 886 N N . VAL A 1 113 ? 27.774 8.091 -32.998 1.00 86.19 113 VAL A N 1
ATOM 887 C CA . VAL A 1 113 ? 28.986 7.776 -32.237 1.00 86.19 113 VAL A CA 1
ATOM 888 C C . VAL A 1 113 ? 28.616 7.830 -30.763 1.00 86.19 113 VAL A C 1
ATOM 890 O O . VAL A 1 113 ? 28.194 8.870 -30.261 1.00 86.19 113 VAL A O 1
ATOM 893 N N . VAL A 1 114 ? 28.716 6.693 -30.080 1.00 84.31 114 VAL A N 1
ATOM 894 C CA . VAL A 1 114 ? 28.590 6.623 -28.623 1.00 84.31 114 VAL A CA 1
ATOM 895 C C . VAL A 1 114 ? 29.986 6.391 -28.089 1.00 84.31 114 VAL A C 1
ATOM 897 O O . VAL A 1 114 ? 30.605 5.382 -28.412 1.00 84.31 114 VAL A O 1
ATOM 900 N N . MET A 1 115 ? 30.473 7.333 -27.297 1.00 90.06 115 MET A N 1
ATOM 901 C CA . MET A 1 115 ? 31.640 7.115 -26.461 1.00 90.06 115 MET A CA 1
ATOM 902 C C . MET A 1 115 ? 31.161 7.066 -25.020 1.00 90.06 115 MET A C 1
ATOM 904 O O . MET A 1 115 ? 30.277 7.834 -24.638 1.00 90.06 115 MET A O 1
ATOM 908 N N . ASP A 1 116 ? 31.739 6.162 -24.250 1.00 92.81 116 ASP A N 1
ATOM 909 C CA . ASP A 1 116 ? 31.632 6.189 -22.804 1.00 92.81 116 ASP A CA 1
ATOM 910 C C . ASP A 1 116 ? 33.040 6.368 -22.252 1.00 92.81 116 ASP A C 1
ATOM 912 O O . ASP A 1 116 ? 33.997 5.792 -22.780 1.00 92.81 116 ASP A O 1
ATOM 916 N N . ILE A 1 117 ? 33.171 7.210 -21.233 1.00 89.19 117 ILE A N 1
ATOM 917 C CA . ILE A 1 117 ? 34.443 7.354 -20.540 1.00 89.19 117 ILE A CA 1
ATOM 918 C C . ILE A 1 117 ? 34.453 6.265 -19.487 1.00 89.19 117 ILE A C 1
ATOM 920 O O . ILE A 1 117 ? 33.835 6.383 -18.432 1.00 89.19 117 ILE A O 1
ATOM 924 N N . VAL A 1 118 ? 35.184 5.200 -19.779 1.00 84.62 118 VAL A N 1
ATOM 925 C CA . VAL A 1 118 ? 35.594 4.271 -18.739 1.00 84.62 118 VAL A CA 1
ATOM 926 C C . VAL A 1 118 ? 36.733 4.963 -17.998 1.00 84.62 118 VAL A C 1
ATOM 928 O O . VAL A 1 118 ? 37.742 5.327 -18.604 1.00 84.62 118 VAL A O 1
ATOM 931 N N . GLY A 1 119 ? 36.515 5.242 -16.711 1.00 87.19 119 GLY A N 1
ATOM 932 C CA . GLY A 1 119 ? 37.567 5.746 -15.827 1.00 87.19 119 GLY A CA 1
ATOM 933 C C . GLY A 1 119 ? 38.724 4.741 -15.706 1.00 87.19 119 GLY A C 1
ATOM 934 O O . GLY A 1 119 ? 38.658 3.674 -16.315 1.00 87.19 119 GLY A O 1
ATOM 935 N N . PRO A 1 120 ? 39.788 5.051 -14.947 1.00 67.25 120 PRO A N 1
ATOM 936 C CA . PRO A 1 120 ? 40.772 4.025 -14.605 1.00 67.25 120 PRO A CA 1
ATOM 937 C C . PRO A 1 120 ? 40.118 2.797 -13.953 1.00 67.25 120 PRO A C 1
ATOM 939 O O . PRO A 1 120 ? 39.111 2.975 -13.224 1.00 67.25 120 PRO A O 1
#

Foldseek 3Di:
DDDADDQPVCCVVVVWDWDDDDNDTDTDDDDDDDPLQAAEDALVVVCVSVVNPDSVVVVVCVVVVVHPSYDYDPVHDDDDDPVCCVPVVDDDDDPPDPPVPPVPQADDPPSDDDDDDDDD

Secondary structure (DSSP, 8-state):
-------GGGTGGGT-EEEEETTEEEEE--SS------EEE-HHHHHHHTTT--HHHHHHHHHTT-S-SEEE-TT------HHHHHHH---PPPPSS-TT--GGG--STTS---------